Protein AF-A0A5U3B6Z6-F1 (afdb_monomer)

Solvent-accessible surface area (backbone atoms only — not comparable to full-atom values): 9970 Å² total; per-residue (Å²): 109,70,66,56,34,70,76,49,48,65,79,74,66,39,74,23,57,41,50,33,55,56,47,50,62,58,54,46,68,79,41,71,89,59,76,80,90,64,66,46,75,47,78,43,50,34,45,78,54,44,46,68,29,44,52,46,37,30,77,70,34,88,70,37,56,80,40,58,68,58,56,61,69,37,77,54,44,61,59,56,99,49,38,33,41,34,55,37,70,56,37,88,92,75,36,67,25,44,74,71,73,44,47,50,67,74,65,58,63,45,70,56,98,85,14,39,61,37,92,57,94,77,64,58,74,87,52,28,40,42,63,69,51,44,50,62,63,50,45,62,70,38,57,90,75,57,72,57,70,62,47,46,65,57,54,55,41,51,52,50,49,50,54,52,46,53,58,59,68,74,104

Radius of gyration: 18.2 Å; Cα contacts (8 Å, |Δi|>4): 192; chains: 1; bounding box: 44×36×55 Å

Mean predicted aligned error: 6.05 Å

Sequence (171 aa):
TEKTSYFLDISGGATDFKRFILRYQEQKKRFEKFKPKHPVIMLLDNDSGPKDLLNHLKDKVKNCPNDVDTIRKARYTYIFDNLYLLLTPLLPGGKESCMEDLFDSTVLSTVLDGKTFNKSNDTDTKTEYGKHVFSTKVIKANCKTISFEKFKVIFDGIEEIIADYSKRCKV

pLDDT: mean 88.51, std 12.71, range [46.12, 98.38]

Organism: Salmonella enterica (NCBI:txid28901)

Structure (mmCIF, N/CA/C/O backbone):
data_AF-A0A5U3B6Z6-F1
#
_entry.id   AF-A0A5U3B6Z6-F1
#
loop_
_atom_site.group_PDB
_atom_site.id
_atom_site.type_symbol
_atom_site.label_atom_id
_atom_site.label_alt_id
_atom_site.label_comp_id
_atom_site.label_asym_id
_atom_site.label_entity_id
_atom_site.label_seq_id
_atom_site.pdbx_PDB_ins_code
_atom_site.Cartn_x
_atom_site.Cartn_y
_atom_site.Cartn_z
_atom_site.occupancy
_atom_site.B_iso_or_equiv
_atom_site.auth_seq_id
_atom_site.auth_comp_id
_atom_site.auth_asym_id
_atom_site.auth_atom_id
_atom_site.pdbx_PDB_model_num
ATOM 1 N N . THR A 1 1 ? 7.190 -19.484 8.294 1.00 50.84 1 THR A N 1
ATOM 2 C CA . THR A 1 1 ? 7.636 -18.256 8.985 1.00 50.84 1 THR A CA 1
ATOM 3 C C . THR A 1 1 ? 9.145 -18.079 8.894 1.00 50.84 1 THR A C 1
ATOM 5 O O . THR A 1 1 ? 9.554 -17.070 8.342 1.00 50.84 1 THR A O 1
ATOM 8 N N . GLU A 1 2 ? 9.978 -19.067 9.258 1.00 46.12 2 GLU A N 1
ATOM 9 C CA . GLU A 1 2 ? 11.451 -18.974 9.097 1.00 46.12 2 GLU A CA 1
ATOM 10 C C . GLU A 1 2 ? 11.927 -18.799 7.646 1.00 46.12 2 GLU A C 1
ATOM 12 O O . GLU A 1 2 ? 12.706 -17.898 7.365 1.00 46.12 2 GLU A O 1
ATOM 17 N N . LYS A 1 3 ? 11.425 -19.597 6.691 1.00 50.22 3 LYS A N 1
ATOM 18 C CA . LYS A 1 3 ? 11.839 -19.472 5.277 1.00 50.22 3 LYS A CA 1
ATOM 19 C C . LYS A 1 3 ? 11.416 -18.139 4.649 1.00 50.22 3 LYS A C 1
ATOM 21 O O . LYS A 1 3 ? 12.170 -17.563 3.879 1.00 50.22 3 LYS A O 1
ATOM 26 N N . THR A 1 4 ? 10.235 -17.628 4.994 1.00 49.41 4 THR A N 1
ATOM 27 C CA . THR A 1 4 ? 9.728 -16.333 4.509 1.00 49.41 4 THR A CA 1
ATOM 28 C C . THR A 1 4 ? 10.566 -15.176 5.051 1.00 49.41 4 THR A C 1
ATOM 30 O O . THR A 1 4 ? 10.962 -14.311 4.280 1.00 49.41 4 THR A O 1
ATOM 33 N N . SER A 1 5 ? 10.913 -15.207 6.343 1.00 52.12 5 SER A N 1
ATOM 34 C CA . SER A 1 5 ? 11.827 -14.235 6.954 1.00 52.12 5 SER A CA 1
ATOM 35 C C . SER A 1 5 ? 13.241 -14.344 6.379 1.00 52.12 5 SER A C 1
ATOM 37 O O . SER A 1 5 ? 13.879 -13.332 6.145 1.00 52.12 5 SER A O 1
ATOM 39 N N . TYR A 1 6 ? 13.728 -15.551 6.091 1.00 51.06 6 TYR A N 1
ATOM 40 C CA . TYR A 1 6 ? 15.058 -15.760 5.516 1.00 51.06 6 TYR A CA 1
ATOM 41 C C . TYR A 1 6 ? 15.169 -15.259 4.067 1.00 51.06 6 TYR A C 1
ATOM 43 O O . TYR A 1 6 ? 16.152 -14.619 3.701 1.00 51.06 6 TYR A O 1
ATOM 51 N N . PHE A 1 7 ? 14.156 -15.529 3.235 1.00 49.31 7 PHE A N 1
ATOM 52 C CA . PHE A 1 7 ? 14.175 -15.155 1.818 1.00 49.31 7 PHE A CA 1
ATOM 53 C C . PHE A 1 7 ? 13.743 -13.711 1.558 1.00 49.31 7 PHE A C 1
ATOM 55 O O . PHE A 1 7 ? 14.296 -13.076 0.662 1.00 49.31 7 PHE A O 1
ATOM 62 N N . LEU A 1 8 ? 12.765 -13.195 2.306 1.00 55.19 8 LEU A N 1
ATOM 63 C CA . LEU A 1 8 ? 12.247 -11.841 2.097 1.00 55.19 8 LEU A CA 1
ATOM 64 C C . LEU A 1 8 ? 12.894 -10.814 3.037 1.00 55.19 8 LEU A C 1
ATOM 66 O O . LEU A 1 8 ? 12.922 -9.640 2.688 1.00 55.19 8 LEU A O 1
ATOM 70 N N . ASP A 1 9 ? 13.439 -11.242 4.184 1.00 54.78 9 ASP A N 1
ATOM 71 C CA . ASP A 1 9 ? 13.981 -10.371 5.248 1.00 54.78 9 ASP A CA 1
ATOM 72 C C . ASP A 1 9 ? 13.010 -9.263 5.672 1.00 54.78 9 ASP A C 1
ATOM 74 O O . ASP A 1 9 ? 13.416 -8.165 6.029 1.00 54.78 9 ASP A O 1
ATOM 78 N N . ILE A 1 10 ? 11.712 -9.570 5.597 1.00 58.84 10 ILE A N 1
ATOM 79 C CA . ILE A 1 10 ? 10.612 -8.741 6.086 1.00 58.84 10 ILE A CA 1
ATOM 80 C C . ILE A 1 10 ? 10.296 -9.274 7.483 1.00 58.84 10 ILE A C 1
ATOM 82 O O . ILE A 1 10 ? 9.493 -10.197 7.630 1.00 58.84 10 ILE A O 1
ATOM 86 N N . SER A 1 11 ? 11.009 -8.782 8.494 1.00 51.91 11 SER A N 1
ATOM 87 C CA . SER A 1 11 ? 10.875 -9.242 9.885 1.00 51.91 11 SER A CA 1
ATOM 88 C C . SER A 1 11 ? 10.528 -8.119 10.871 1.00 51.91 11 SER A C 1
ATOM 90 O O . SER A 1 11 ? 10.071 -8.408 11.974 1.00 51.91 11 SER A O 1
ATOM 92 N N . GLY A 1 12 ? 10.638 -6.852 10.460 1.00 52.12 12 GLY A N 1
ATOM 93 C CA . GLY A 1 12 ? 10.360 -5.672 11.272 1.00 52.12 12 GLY A CA 1
ATOM 94 C C . GLY A 1 12 ? 10.392 -4.342 10.497 1.00 52.12 12 GLY A C 1
ATOM 95 O O . GLY A 1 12 ? 11.327 -3.558 10.631 1.00 52.12 12 GLY A O 1
ATOM 96 N N . GLY A 1 13 ? 9.304 -4.019 9.789 1.00 55.88 13 GLY A N 1
ATOM 97 C CA . GLY A 1 13 ? 8.936 -2.639 9.425 1.00 55.88 13 GLY A CA 1
ATOM 98 C C . GLY A 1 13 ? 9.574 -2.020 8.166 1.00 55.88 13 GLY A C 1
ATOM 99 O O . GLY A 1 13 ? 10.061 -2.697 7.267 1.00 55.88 13 GLY A O 1
ATOM 100 N N . ALA A 1 14 ? 9.514 -0.685 8.104 1.00 53.94 14 ALA A N 1
ATOM 101 C CA . ALA A 1 14 ? 9.907 0.210 7.004 1.00 53.94 14 ALA A CA 1
ATOM 102 C C . ALA A 1 14 ? 11.262 -0.088 6.332 1.00 53.94 14 ALA A C 1
ATOM 104 O O . ALA A 1 14 ? 11.388 -0.098 5.102 1.00 53.94 14 ALA A O 1
ATOM 105 N N . THR A 1 15 ? 12.283 -0.322 7.158 1.00 60.69 15 THR A N 1
ATOM 106 C CA . THR A 1 15 ? 13.684 -0.509 6.755 1.00 60.69 15 THR A CA 1
ATOM 107 C C . THR A 1 15 ? 13.881 -1.776 5.918 1.00 60.69 15 THR A C 1
ATOM 109 O O . THR A 1 15 ? 14.812 -1.865 5.108 1.00 60.69 15 THR A O 1
ATOM 112 N N . ASP A 1 16 ? 12.971 -2.739 6.051 1.00 75.50 16 ASP A N 1
ATOM 113 C CA . ASP A 1 16 ? 13.053 -4.027 5.374 1.00 75.50 16 ASP A CA 1
ATOM 114 C C . ASP A 1 16 ? 12.660 -3.932 3.901 1.00 75.50 16 ASP A C 1
ATOM 116 O O . ASP A 1 16 ? 13.214 -4.647 3.068 1.00 75.50 16 ASP A O 1
ATOM 120 N N . PHE A 1 17 ? 11.787 -2.994 3.524 1.00 85.69 17 PHE A N 1
ATOM 121 C CA . PHE A 1 17 ? 11.324 -2.888 2.138 1.00 85.69 17 PHE A CA 1
ATOM 122 C C . PHE A 1 17 ? 12.427 -2.433 1.183 1.00 85.69 17 PHE A C 1
ATOM 124 O O . PHE A 1 17 ? 12.594 -2.995 0.100 1.00 85.69 17 PHE A O 1
ATOM 131 N N . LYS A 1 18 ? 13.239 -1.453 1.596 1.00 88.31 18 LYS A N 1
ATOM 132 C CA . LYS A 1 18 ? 14.416 -1.030 0.824 1.00 88.31 18 LYS A CA 1
ATOM 133 C C . LYS A 1 18 ? 15.396 -2.192 0.649 1.00 88.31 18 LYS A C 1
ATOM 135 O O . LYS A 1 18 ? 15.914 -2.410 -0.445 1.00 88.31 18 LYS A O 1
ATOM 140 N N . ARG A 1 19 ? 15.645 -2.947 1.722 1.00 87.69 19 ARG A N 1
ATOM 141 C CA . ARG A 1 19 ? 16.534 -4.113 1.694 1.00 87.69 19 ARG A CA 1
ATOM 142 C C . ARG A 1 19 ? 16.000 -5.201 0.769 1.00 87.69 19 ARG A C 1
ATOM 144 O O . ARG A 1 19 ? 16.780 -5.761 0.000 1.00 87.69 19 ARG A O 1
ATOM 151 N N . PHE A 1 20 ? 14.696 -5.458 0.811 1.00 88.69 20 PHE A N 1
ATOM 152 C CA . PHE A 1 20 ? 14.027 -6.398 -0.076 1.00 88.69 20 PHE A CA 1
ATOM 153 C C . PHE A 1 20 ? 14.280 -6.045 -1.543 1.00 88.69 20 PHE A C 1
ATOM 155 O O . PHE A 1 20 ? 14.740 -6.907 -2.283 1.00 88.69 20 PHE A O 1
ATOM 162 N N . ILE A 1 21 ? 14.092 -4.786 -1.956 1.00 89.88 21 ILE A N 1
ATOM 163 C CA . ILE A 1 21 ? 14.346 -4.359 -3.344 1.00 89.88 21 ILE A CA 1
ATOM 164 C C . ILE A 1 21 ? 15.802 -4.593 -3.756 1.00 89.88 21 ILE A C 1
ATOM 166 O O . ILE A 1 21 ? 16.061 -5.168 -4.815 1.00 89.88 21 ILE A O 1
ATOM 170 N N . LEU A 1 22 ? 16.756 -4.186 -2.914 1.00 88.88 22 LEU A N 1
ATOM 171 C CA . LEU A 1 22 ? 18.182 -4.358 -3.198 1.00 88.88 22 LEU A CA 1
ATOM 172 C C . LEU A 1 22 ? 18.548 -5.840 -3.356 1.00 88.88 22 LEU A C 1
ATOM 174 O O . LEU A 1 22 ? 19.221 -6.220 -4.316 1.00 88.88 22 LEU A O 1
ATOM 178 N N . ARG A 1 23 ? 18.055 -6.692 -2.450 1.00 88.31 23 ARG A N 1
ATOM 179 C CA . ARG A 1 23 ? 18.268 -8.141 -2.529 1.00 88.31 23 ARG A CA 1
ATOM 180 C C . ARG A 1 23 ? 17.551 -8.757 -3.716 1.00 88.31 23 ARG A C 1
ATOM 182 O O . ARG A 1 23 ? 18.123 -9.630 -4.352 1.00 88.31 23 ARG A O 1
ATOM 189 N N . TYR A 1 24 ? 16.343 -8.312 -4.046 1.00 89.56 24 TYR A N 1
ATOM 190 C CA . TYR A 1 24 ? 15.600 -8.814 -5.198 1.00 89.56 24 TYR A CA 1
ATOM 191 C C . TYR A 1 24 ? 16.411 -8.621 -6.480 1.00 89.56 24 TYR A C 1
ATOM 193 O O . TYR A 1 24 ? 16.615 -9.566 -7.244 1.00 89.56 24 TYR A O 1
ATOM 201 N N . GLN A 1 25 ? 16.954 -7.417 -6.666 1.00 86.31 25 GLN A N 1
ATOM 202 C CA . GLN A 1 25 ? 17.798 -7.091 -7.809 1.00 86.31 25 GLN A CA 1
ATOM 203 C C . GLN A 1 25 ? 19.085 -7.932 -7.841 1.00 86.31 25 GLN A C 1
ATOM 205 O O . GLN A 1 25 ? 19.509 -8.372 -8.909 1.00 86.31 25 GLN A O 1
ATOM 210 N N . GLU A 1 26 ? 19.712 -8.175 -6.687 1.00 88.06 26 GLU A N 1
ATOM 211 C CA . GLU A 1 26 ? 20.917 -9.006 -6.586 1.00 88.06 26 GLU A CA 1
ATOM 212 C C . GLU A 1 26 ? 20.627 -10.486 -6.875 1.00 88.06 26 GLU A C 1
ATOM 214 O O . GLU A 1 26 ? 21.311 -11.107 -7.689 1.00 88.06 26 GLU A O 1
ATOM 219 N N . GLN A 1 27 ? 19.600 -11.054 -6.241 1.00 85.88 27 GLN A N 1
ATOM 220 C CA . GLN A 1 27 ? 19.253 -12.465 -6.385 1.00 85.88 27 GLN A CA 1
ATOM 221 C C . GLN A 1 27 ? 18.784 -12.775 -7.803 1.00 85.88 27 GLN A C 1
ATOM 223 O O . GLN A 1 27 ? 19.156 -13.813 -8.344 1.00 85.88 27 GLN A O 1
ATOM 228 N N . LYS A 1 28 ? 18.054 -11.866 -8.460 1.00 83.00 28 LYS A N 1
ATOM 229 C CA . LYS A 1 28 ? 17.615 -12.054 -9.848 1.00 83.00 28 LYS A CA 1
ATOM 230 C C . LYS A 1 28 ? 18.780 -12.257 -10.823 1.00 83.00 28 LYS A C 1
ATOM 232 O O . LYS A 1 28 ? 18.629 -13.031 -11.764 1.00 83.00 28 LYS A O 1
ATOM 237 N N . LYS A 1 29 ? 19.962 -11.672 -10.575 1.00 85.31 29 LYS A N 1
ATOM 238 C CA . LYS A 1 29 ? 21.179 -11.937 -11.379 1.00 85.31 29 LYS A CA 1
ATOM 239 C C . LYS A 1 29 ? 21.603 -13.411 -11.344 1.00 85.31 29 LYS A C 1
ATOM 241 O O . LYS A 1 29 ? 22.198 -13.918 -12.283 1.00 85.31 29 LYS A O 1
ATOM 246 N N . ARG A 1 30 ? 21.260 -14.140 -10.279 1.00 86.56 30 ARG A N 1
ATOM 247 C CA . ARG A 1 30 ? 21.521 -15.587 -10.166 1.00 86.56 30 ARG A CA 1
ATOM 248 C C . ARG A 1 30 ? 20.509 -16.431 -10.944 1.00 86.56 30 ARG A C 1
ATOM 250 O O . ARG A 1 30 ? 20.767 -17.599 -11.216 1.00 86.56 30 ARG A O 1
ATOM 257 N N . PHE A 1 31 ? 19.377 -15.839 -11.323 1.00 82.56 31 PHE A N 1
ATOM 258 C CA . PHE A 1 31 ? 18.272 -16.488 -12.024 1.00 82.56 31 PHE A CA 1
ATOM 259 C C . PHE A 1 31 ? 18.023 -15.879 -13.413 1.00 82.56 31 PHE A C 1
ATOM 261 O O . PHE A 1 31 ? 16.902 -15.923 -13.902 1.00 82.56 31 PHE A O 1
ATOM 268 N N . GLU A 1 32 ? 19.047 -15.345 -14.088 1.00 75.44 32 GLU A N 1
ATOM 269 C CA . GLU A 1 32 ? 18.913 -14.663 -15.394 1.00 75.44 32 GLU A CA 1
ATOM 270 C C . GLU A 1 32 ? 18.225 -15.500 -16.483 1.00 75.44 32 GLU A C 1
ATOM 272 O O . GLU A 1 32 ? 17.545 -14.960 -17.355 1.00 75.44 32 GLU A O 1
ATOM 277 N N . LYS A 1 33 ? 18.355 -16.830 -16.417 1.00 79.06 33 LYS A N 1
ATOM 278 C CA . LYS A 1 33 ? 17.696 -17.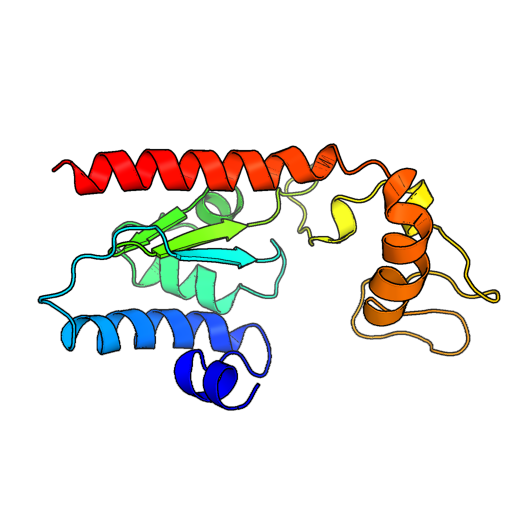761 -17.347 1.00 79.06 33 LYS A CA 1
ATOM 279 C C . LYS A 1 33 ? 16.191 -17.903 -17.093 1.00 79.06 33 LYS A C 1
ATOM 281 O O . LYS A 1 33 ? 15.477 -18.426 -17.946 1.00 79.06 33 LYS A O 1
ATOM 286 N N . PHE A 1 34 ? 15.707 -17.473 -15.931 1.00 80.31 34 PHE A N 1
ATOM 287 C CA . PHE A 1 34 ? 14.304 -17.538 -15.558 1.00 80.31 34 PHE A CA 1
ATOM 288 C C . PHE A 1 34 ? 13.625 -16.202 -15.849 1.00 80.31 34 PHE A C 1
ATOM 290 O O . PHE A 1 34 ? 13.886 -15.192 -15.199 1.00 80.31 34 PHE A O 1
ATOM 297 N N . LYS A 1 35 ? 12.709 -16.209 -16.819 1.00 83.38 35 LYS A N 1
ATOM 298 C CA . LYS A 1 35 ? 11.810 -1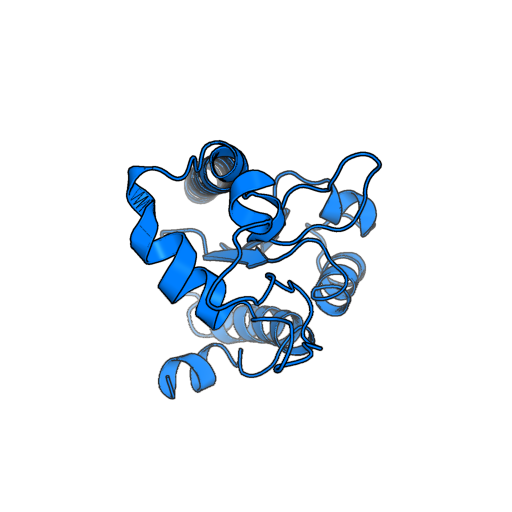5.080 -17.058 1.00 83.38 35 LYS A CA 1
ATOM 299 C C . LYS A 1 35 ? 10.594 -15.219 -16.138 1.00 83.38 35 LYS A C 1
ATOM 301 O O . LYS A 1 35 ? 9.869 -16.211 -16.273 1.00 83.38 35 LYS A O 1
ATOM 306 N N . PRO A 1 36 ? 10.353 -14.274 -15.212 1.00 87.62 36 PRO A N 1
ATOM 307 C CA . PRO A 1 36 ? 9.154 -14.311 -14.389 1.00 87.62 36 PRO A CA 1
ATOM 308 C C . PRO A 1 36 ? 7.905 -14.272 -15.278 1.00 87.62 36 PRO A C 1
ATOM 310 O O . PRO A 1 36 ? 7.881 -13.594 -16.300 1.00 87.62 36 PRO A O 1
ATOM 313 N N . LYS A 1 37 ? 6.875 -15.040 -14.912 1.00 89.94 37 LYS A N 1
ATOM 314 C CA . LYS A 1 37 ? 5.604 -15.096 -15.661 1.00 89.94 37 LYS A CA 1
ATOM 315 C C . LYS A 1 37 ? 4.544 -14.142 -15.113 1.00 89.9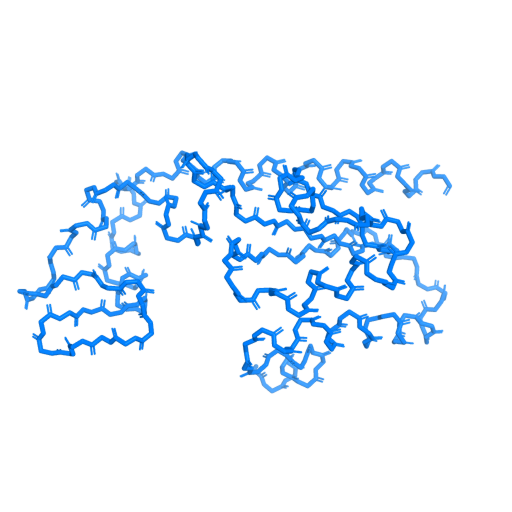4 37 LYS A C 1
ATOM 317 O O . LYS A 1 37 ? 3.536 -13.904 -15.769 1.00 89.94 37 LYS A O 1
ATOM 322 N N . HIS A 1 38 ? 4.769 -13.615 -13.912 1.00 94.06 38 HIS A N 1
ATOM 323 C CA . HIS A 1 38 ? 3.814 -12.803 -13.169 1.00 94.06 38 HIS A CA 1
ATOM 324 C C . HIS A 1 38 ? 4.527 -11.637 -12.474 1.00 94.06 38 HIS A C 1
ATOM 326 O O . HIS A 1 38 ? 5.711 -11.769 -12.124 1.00 94.06 38 HIS A O 1
ATOM 332 N N . PRO A 1 39 ? 3.820 -10.516 -12.246 1.00 96.31 39 PRO A N 1
ATOM 333 C CA . PRO A 1 39 ? 4.362 -9.422 -11.463 1.00 96.31 39 PRO A CA 1
ATOM 334 C C . PRO A 1 39 ? 4.484 -9.821 -9.987 1.00 96.31 39 PRO A C 1
ATOM 336 O O . PRO A 1 39 ? 3.694 -10.605 -9.462 1.00 96.31 39 PRO A O 1
ATOM 339 N N . VAL A 1 40 ? 5.467 -9.241 -9.311 1.00 95.69 40 VAL A N 1
ATOM 340 C CA . VAL A 1 40 ? 5.553 -9.166 -7.855 1.00 95.69 40 VAL A CA 1
ATOM 341 C C . VAL A 1 40 ? 5.057 -7.785 -7.452 1.00 95.69 40 VAL A C 1
ATOM 343 O O . VAL A 1 40 ? 5.584 -6.777 -7.919 1.00 95.69 40 VAL A O 1
ATOM 346 N N . ILE A 1 41 ? 4.040 -7.740 -6.596 1.00 96.94 41 ILE A N 1
ATOM 347 C CA . ILE A 1 41 ? 3.388 -6.499 -6.175 1.00 96.94 41 ILE A CA 1
ATOM 348 C C . ILE A 1 41 ? 3.670 -6.282 -4.693 1.00 96.94 41 ILE A C 1
ATOM 350 O O . ILE A 1 41 ? 3.252 -7.075 -3.851 1.00 96.94 41 ILE A O 1
ATOM 354 N N . MET A 1 42 ? 4.375 -5.202 -4.375 1.00 95.56 42 MET A N 1
ATOM 355 C CA . MET A 1 42 ? 4.497 -4.694 -3.014 1.00 95.56 42 MET A CA 1
ATOM 356 C C . MET A 1 42 ? 3.296 -3.793 -2.740 1.00 95.56 42 MET A C 1
ATOM 358 O O . MET A 1 42 ? 3.241 -2.683 -3.259 1.00 95.56 42 MET A O 1
ATOM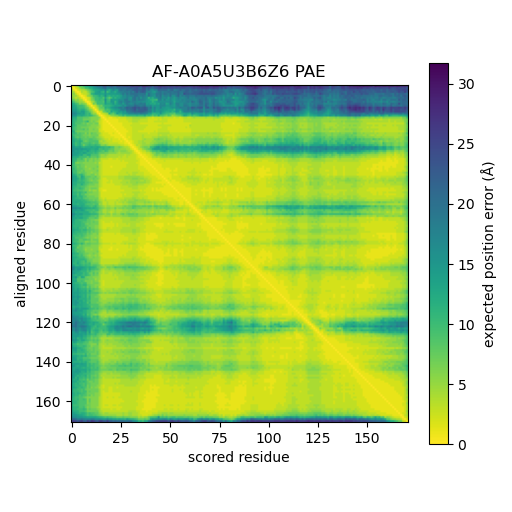 362 N N . LEU A 1 43 ? 2.334 -4.277 -1.957 1.00 96.19 43 LEU A N 1
ATOM 363 C CA . LEU A 1 43 ? 1.196 -3.487 -1.488 1.00 96.19 43 LEU A CA 1
ATOM 364 C C . LEU A 1 43 ? 1.506 -2.933 -0.094 1.00 96.19 43 LEU A C 1
ATOM 366 O O . LEU A 1 43 ? 1.612 -3.721 0.844 1.00 96.19 43 LEU A O 1
ATOM 370 N N . LEU A 1 44 ? 1.665 -1.614 0.031 1.00 95.25 44 LEU A N 1
ATOM 371 C CA . LEU A 1 44 ? 2.061 -0.948 1.279 1.00 95.25 44 LEU A CA 1
ATOM 372 C C . LEU A 1 44 ? 1.105 0.195 1.649 1.00 95.25 44 LEU A C 1
ATOM 374 O O . LEU A 1 44 ? 0.448 0.776 0.783 1.00 95.25 44 LEU A O 1
ATOM 378 N N . ASP A 1 45 ? 1.075 0.542 2.934 1.00 94.81 45 ASP A N 1
ATOM 379 C CA . ASP A 1 45 ? 0.388 1.737 3.425 1.00 94.81 45 ASP A CA 1
ATOM 380 C C . ASP A 1 45 ? 1.048 3.006 2.860 1.00 94.81 45 ASP A C 1
ATOM 382 O O . ASP A 1 45 ? 2.264 3.074 2.664 1.00 94.81 45 ASP A O 1
ATOM 386 N N . ASN A 1 46 ? 0.244 4.025 2.577 1.00 96.19 46 ASN A N 1
ATOM 387 C CA . ASN A 1 46 ? 0.692 5.320 2.078 1.00 96.19 46 ASN A CA 1
ATOM 388 C C . ASN A 1 46 ? 0.899 6.298 3.234 1.00 96.19 46 ASN A C 1
ATOM 390 O O . ASN A 1 46 ? 0.338 7.392 3.262 1.00 96.19 46 ASN A O 1
ATOM 394 N N . ASP A 1 47 ? 1.723 5.891 4.190 1.00 93.31 47 ASP A N 1
ATOM 395 C CA . ASP A 1 47 ? 2.053 6.646 5.391 1.00 93.31 47 ASP A CA 1
ATOM 396 C C . ASP A 1 47 ? 3.569 6.870 5.498 1.00 93.31 47 ASP A C 1
ATOM 398 O O . ASP A 1 47 ? 4.309 6.805 4.503 1.00 93.31 47 ASP A O 1
ATOM 402 N N . SER A 1 48 ? 4.049 7.187 6.697 1.00 90.94 48 SER A N 1
ATOM 403 C CA . SER A 1 48 ? 5.478 7.335 6.979 1.00 90.94 48 SER A CA 1
ATOM 404 C C . SER A 1 48 ? 6.275 6.018 6.919 1.00 90.94 48 SER A C 1
ATOM 406 O O . SER A 1 48 ? 7.499 6.066 6.776 1.00 90.94 48 SER A O 1
ATOM 408 N N . GLY A 1 49 ? 5.613 4.856 6.949 1.00 88.31 49 GLY A N 1
ATOM 409 C CA . GLY A 1 49 ? 6.219 3.527 6.920 1.00 88.31 49 GLY A CA 1
ATOM 410 C C . GLY A 1 49 ? 7.159 3.308 5.731 1.00 88.31 49 GLY A C 1
ATOM 411 O O . GLY A 1 49 ? 8.341 3.061 5.934 1.00 88.31 49 GLY A O 1
ATOM 412 N N . PRO A 1 50 ? 6.742 3.440 4.464 1.00 91.88 50 PRO A N 1
ATOM 413 C CA . PRO A 1 50 ? 7.637 3.211 3.329 1.00 91.88 50 PRO A CA 1
ATOM 414 C C . PRO A 1 50 ? 8.614 4.365 3.037 1.00 91.88 50 PRO A C 1
ATOM 416 O O . PRO A 1 50 ? 9.251 4.347 1.986 1.00 91.88 50 PRO A O 1
ATOM 419 N N . LYS A 1 51 ? 8.774 5.376 3.904 1.00 92.31 51 LYS A N 1
ATOM 420 C CA . LYS A 1 51 ? 9.554 6.598 3.602 1.00 92.31 51 LYS A CA 1
ATOM 421 C C . LYS A 1 51 ? 10.962 6.321 3.056 1.00 92.31 51 LYS A C 1
ATOM 423 O O . LYS A 1 51 ? 11.349 6.902 2.042 1.00 92.31 51 LYS A O 1
ATOM 428 N N . ASP A 1 52 ? 11.713 5.418 3.682 1.00 91.88 52 ASP A N 1
ATOM 429 C CA . ASP A 1 52 ? 13.078 5.080 3.249 1.00 91.88 52 ASP A CA 1
ATOM 430 C C . ASP A 1 52 ? 13.112 4.366 1.896 1.00 91.88 52 ASP A C 1
ATOM 432 O O . ASP A 1 52 ? 14.028 4.578 1.095 1.00 91.88 52 ASP A O 1
ATOM 436 N N . LEU A 1 53 ? 12.099 3.539 1.627 1.00 93.25 53 LEU A N 1
ATOM 437 C CA . LEU A 1 53 ? 11.893 2.927 0.324 1.00 93.25 53 LEU A CA 1
ATOM 438 C C . LEU A 1 53 ? 11.599 4.006 -0.725 1.00 93.25 53 LEU A C 1
ATOM 440 O O . LEU A 1 53 ? 12.271 4.035 -1.752 1.00 93.25 53 LEU A O 1
ATOM 444 N N . LEU A 1 54 ? 10.639 4.901 -0.476 1.00 95.00 54 LEU A N 1
ATOM 445 C CA . LEU A 1 54 ? 10.240 5.925 -1.447 1.00 95.00 54 LEU A CA 1
ATOM 446 C C . LEU A 1 54 ? 11.406 6.858 -1.797 1.00 95.00 54 LEU A C 1
ATOM 448 O O . LEU A 1 54 ? 11.632 7.137 -2.973 1.00 95.00 54 LEU A O 1
ATOM 452 N N . ASN A 1 55 ? 12.201 7.261 -0.801 1.00 94.25 55 ASN A N 1
ATOM 453 C CA . ASN A 1 55 ? 13.430 8.024 -1.027 1.00 94.25 55 ASN A CA 1
ATOM 454 C C . ASN A 1 55 ? 14.439 7.239 -1.878 1.00 94.25 55 ASN A C 1
ATOM 456 O O . ASN A 1 55 ? 15.021 7.778 -2.815 1.00 94.25 55 ASN A O 1
ATOM 460 N N . HIS A 1 56 ? 14.618 5.943 -1.605 1.00 93.38 56 HIS A N 1
ATOM 461 C CA . HIS A 1 56 ? 15.501 5.105 -2.412 1.00 93.38 56 HIS A CA 1
ATOM 462 C C . HIS A 1 56 ? 15.032 4.983 -3.869 1.00 93.38 56 HIS A C 1
ATOM 464 O O . HIS A 1 56 ? 15.858 5.079 -4.777 1.00 93.38 56 HIS A O 1
ATOM 470 N N . LEU A 1 57 ? 13.728 4.794 -4.096 1.00 94.06 57 LEU A N 1
ATOM 471 C CA . LEU A 1 57 ? 13.146 4.726 -5.437 1.00 94.06 57 LEU A CA 1
ATOM 472 C C . LEU A 1 57 ? 13.400 6.021 -6.207 1.00 94.06 57 LEU A C 1
ATOM 474 O O . LEU A 1 57 ? 13.956 5.968 -7.301 1.00 94.06 57 LEU A O 1
ATOM 478 N N . LYS A 1 58 ? 13.075 7.159 -5.588 1.00 94.31 58 LYS A N 1
ATOM 479 C CA . LYS A 1 58 ? 13.328 8.496 -6.126 1.00 94.31 58 LYS A CA 1
ATOM 480 C C . LYS A 1 58 ? 14.796 8.698 -6.522 1.00 94.31 58 LYS A C 1
ATOM 482 O O . LYS A 1 58 ? 15.081 9.208 -7.601 1.00 94.31 58 LYS A O 1
ATOM 487 N N . ASP A 1 59 ? 15.726 8.337 -5.638 1.00 92.06 59 ASP A N 1
ATOM 488 C CA . ASP A 1 59 ? 17.134 8.719 -5.790 1.00 92.06 59 ASP A CA 1
ATOM 489 C C . ASP A 1 59 ? 17.945 7.741 -6.653 1.00 92.06 59 ASP A C 1
ATOM 491 O O . ASP A 1 59 ? 18.998 8.110 -7.182 1.00 92.06 59 ASP A O 1
ATOM 495 N N . LYS A 1 60 ? 17.533 6.467 -6.730 1.00 90.12 60 LYS A N 1
ATOM 496 C CA . LYS A 1 60 ? 18.369 5.379 -7.275 1.00 90.12 60 LYS A CA 1
ATOM 497 C C . LYS A 1 60 ? 17.717 4.564 -8.388 1.00 90.12 60 LYS A C 1
ATOM 499 O O . LYS A 1 60 ? 18.448 3.892 -9.117 1.00 90.12 60 LYS A O 1
ATOM 504 N N . VAL A 1 61 ? 16.395 4.610 -8.559 1.00 89.06 61 VAL A N 1
ATOM 505 C CA . VAL A 1 61 ? 15.694 3.793 -9.561 1.00 89.06 61 VAL A CA 1
ATOM 506 C C . VAL A 1 61 ? 15.251 4.667 -10.730 1.00 89.06 61 VAL A C 1
ATOM 508 O O . VAL A 1 61 ? 14.287 5.412 -10.636 1.00 89.06 61 VAL A O 1
ATOM 511 N N . LYS A 1 62 ? 15.943 4.544 -11.870 1.00 84.69 62 LYS A N 1
ATOM 512 C CA . LYS A 1 62 ? 15.746 5.412 -13.051 1.00 84.69 62 LYS A CA 1
ATOM 513 C C . LYS A 1 62 ? 14.327 5.410 -13.633 1.00 84.69 62 LYS A C 1
ATOM 515 O O . LYS A 1 62 ? 13.946 6.384 -14.266 1.00 84.69 62 LYS A O 1
ATOM 520 N N . ASN A 1 63 ? 13.582 4.316 -13.468 1.00 84.00 63 ASN A N 1
ATOM 521 C CA . ASN A 1 63 ? 12.217 4.192 -13.992 1.00 84.00 63 ASN A CA 1
ATOM 522 C C . ASN A 1 63 ? 11.164 4.820 -13.066 1.00 84.00 63 ASN A C 1
ATOM 524 O O . ASN A 1 63 ? 10.008 4.944 -13.464 1.00 84.00 63 ASN A O 1
ATOM 528 N N . CYS A 1 64 ? 11.546 5.180 -11.839 1.00 89.81 64 CYS A N 1
ATOM 529 C CA . CYS A 1 64 ? 10.653 5.802 -10.877 1.00 89.81 64 CYS A CA 1
ATOM 530 C C . CYS A 1 64 ? 10.672 7.330 -11.036 1.00 89.81 64 CYS A C 1
ATOM 532 O O . CYS A 1 64 ? 11.699 7.898 -11.419 1.00 89.81 64 CYS A O 1
ATOM 534 N N . PRO A 1 65 ? 9.567 8.018 -10.699 1.00 90.75 65 PRO A N 1
ATOM 535 C CA . PRO A 1 65 ? 9.570 9.467 -10.559 1.00 90.75 65 PRO A CA 1
ATOM 536 C C . PRO A 1 65 ? 10.671 9.942 -9.602 1.00 90.75 65 PRO A C 1
ATOM 538 O O . PRO A 1 65 ? 10.917 9.328 -8.566 1.00 90.75 65 PRO A O 1
ATOM 541 N N . ASN A 1 66 ? 11.289 11.080 -9.916 1.00 90.69 66 ASN A N 1
ATOM 542 C CA . ASN A 1 66 ? 12.304 11.730 -9.078 1.00 90.69 66 ASN A CA 1
ATOM 543 C C . ASN A 1 66 ? 11.697 12.578 -7.938 1.00 90.69 66 ASN A C 1
ATOM 545 O O . ASN A 1 66 ? 12.381 13.409 -7.336 1.00 90.69 66 ASN A O 1
ATOM 549 N N . ASP A 1 67 ? 10.426 12.343 -7.624 1.00 93.75 67 ASP A N 1
ATOM 550 C CA . ASP A 1 67 ? 9.652 13.051 -6.618 1.00 93.75 67 ASP A CA 1
ATOM 551 C C . ASP A 1 67 ? 8.771 12.066 -5.832 1.00 93.75 67 ASP A C 1
ATOM 553 O O . ASP A 1 67 ? 8.065 11.238 -6.413 1.00 93.75 67 ASP A O 1
ATOM 557 N N . VAL A 1 68 ? 8.817 12.153 -4.499 1.00 94.44 68 VAL A N 1
ATOM 558 C CA . VAL A 1 68 ? 8.091 11.232 -3.607 1.00 94.44 68 VAL A CA 1
ATOM 559 C C . VAL A 1 68 ? 6.589 11.474 -3.681 1.00 94.44 68 VAL A C 1
ATOM 561 O O . VAL A 1 68 ? 5.828 10.508 -3.666 1.00 94.44 68 VAL A O 1
ATOM 564 N N . ASP A 1 69 ? 6.147 12.724 -3.812 1.00 94.75 69 ASP A N 1
ATOM 565 C CA . ASP A 1 69 ? 4.719 13.038 -3.887 1.00 94.75 69 ASP A CA 1
ATOM 566 C C . ASP A 1 69 ? 4.094 12.467 -5.159 1.00 94.75 69 ASP A C 1
ATOM 568 O O . ASP A 1 69 ? 2.973 11.958 -5.135 1.00 94.75 69 ASP A O 1
ATOM 572 N N . THR A 1 70 ? 4.837 12.485 -6.262 1.00 95.44 70 THR A N 1
ATOM 573 C CA . THR A 1 70 ? 4.449 11.842 -7.516 1.00 95.44 70 THR A CA 1
ATOM 574 C C . THR A 1 70 ? 4.331 10.330 -7.342 1.00 95.44 70 THR A C 1
ATOM 576 O O . THR A 1 70 ? 3.343 9.757 -7.793 1.00 95.44 70 THR A O 1
ATOM 579 N N . ILE A 1 71 ? 5.264 9.681 -6.630 1.00 96.06 71 ILE A N 1
ATOM 580 C CA . ILE A 1 71 ? 5.158 8.246 -6.308 1.00 96.06 71 ILE A CA 1
ATOM 581 C C . ILE A 1 71 ? 3.920 7.971 -5.437 1.00 96.06 71 ILE A C 1
ATOM 583 O O . ILE A 1 71 ? 3.181 7.030 -5.711 1.00 96.06 71 ILE A O 1
ATOM 587 N N . ARG A 1 72 ? 3.650 8.803 -4.421 1.00 96.31 72 ARG A N 1
ATOM 588 C CA . ARG A 1 72 ? 2.494 8.645 -3.517 1.00 96.31 72 ARG A CA 1
ATOM 589 C C . ARG A 1 72 ? 1.144 8.860 -4.196 1.00 96.31 72 ARG A C 1
ATOM 591 O O . ARG A 1 72 ? 0.154 8.282 -3.755 1.00 96.31 72 ARG A O 1
ATOM 598 N N . LYS A 1 73 ? 1.096 9.705 -5.228 1.00 96.06 73 LYS A N 1
ATOM 599 C CA . LYS A 1 73 ? -0.103 9.985 -6.036 1.00 96.06 73 LYS A CA 1
ATOM 600 C C . LYS A 1 73 ? -0.258 9.024 -7.215 1.00 96.06 73 LYS A C 1
ATOM 602 O O . LYS A 1 73 ? -1.329 8.983 -7.819 1.00 96.06 73 LYS A O 1
ATOM 607 N N . ALA A 1 74 ? 0.794 8.287 -7.572 1.00 95.12 74 ALA A N 1
ATOM 608 C CA . ALA A 1 74 ? 0.759 7.353 -8.684 1.00 95.12 74 ALA A CA 1
ATOM 609 C C . ALA A 1 74 ? -0.213 6.205 -8.402 1.00 95.12 74 ALA A C 1
ATOM 611 O O . ALA A 1 74 ? -0.322 5.706 -7.283 1.00 95.12 74 ALA A O 1
ATOM 612 N N . ARG A 1 75 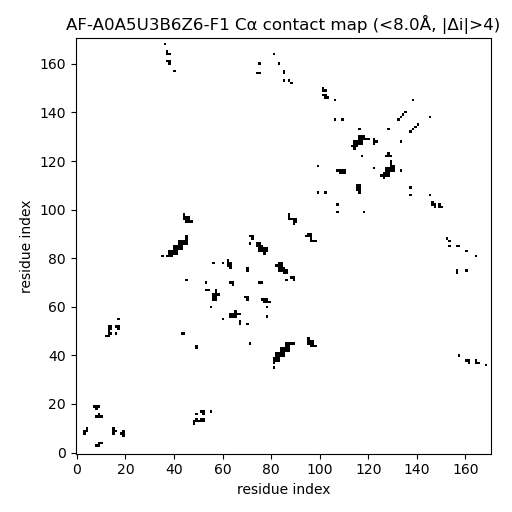? -0.881 5.747 -9.462 1.00 95.38 75 ARG A N 1
ATOM 613 C CA . ARG A 1 75 ? -1.788 4.600 -9.405 1.00 95.38 75 ARG A CA 1
ATOM 614 C C . ARG A 1 75 ? -1.066 3.318 -8.978 1.00 95.38 75 ARG A C 1
ATOM 616 O O . ARG A 1 75 ? -1.564 2.572 -8.145 1.00 95.38 75 ARG A O 1
ATOM 623 N N . TYR A 1 76 ? 0.116 3.105 -9.541 1.00 97.06 76 TYR A N 1
ATOM 624 C CA . TYR A 1 76 ? 1.138 2.149 -9.126 1.00 97.06 76 TYR A CA 1
ATOM 625 C C . TYR A 1 76 ? 2.482 2.633 -9.682 1.00 97.06 76 TYR A C 1
ATOM 627 O O . TYR A 1 76 ? 2.528 3.469 -10.585 1.00 97.06 76 TYR A O 1
ATOM 635 N N . THR A 1 77 ? 3.585 2.098 -9.167 1.00 96.50 77 THR A N 1
ATOM 636 C CA . THR A 1 77 ? 4.935 2.394 -9.659 1.00 96.50 77 THR A CA 1
ATOM 637 C C . THR A 1 77 ? 5.603 1.112 -10.132 1.00 96.50 77 THR A C 1
ATOM 639 O O . THR A 1 77 ? 5.797 0.181 -9.353 1.00 96.50 77 THR A O 1
ATOM 642 N N . TYR A 1 78 ? 5.976 1.062 -11.409 1.00 95.81 78 TYR A N 1
ATOM 643 C CA . TYR A 1 78 ? 6.884 0.036 -11.915 1.00 95.81 78 TYR A CA 1
ATOM 644 C C . TYR A 1 78 ? 8.308 0.349 -11.446 1.00 95.81 78 TYR A C 1
ATOM 646 O O . TYR A 1 78 ? 8.816 1.438 -11.701 1.00 95.81 78 TYR A O 1
ATOM 654 N N . ILE A 1 79 ? 8.952 -0.604 -10.772 1.00 94.31 79 ILE A N 1
ATOM 655 C CA . ILE A 1 79 ? 10.290 -0.415 -10.204 1.00 94.31 79 ILE A CA 1
ATOM 656 C C . ILE A 1 79 ? 11.335 -0.934 -11.207 1.00 94.31 79 ILE A C 1
ATOM 658 O O . ILE A 1 79 ? 12.058 -0.159 -11.840 1.00 94.31 79 ILE A O 1
ATOM 662 N N . PHE A 1 80 ? 11.408 -2.254 -11.381 1.00 91.50 80 PHE A N 1
ATOM 663 C CA . PHE A 1 80 ? 12.245 -2.931 -12.378 1.00 91.50 80 PHE A CA 1
ATOM 664 C C . PHE A 1 80 ? 11.813 -4.391 -12.546 1.00 91.50 80 PHE A C 1
ATOM 666 O O . PHE A 1 80 ? 11.146 -4.950 -11.679 1.00 91.50 80 PHE A O 1
ATOM 673 N N . ASP A 1 81 ? 12.249 -5.028 -13.635 1.00 90.81 81 ASP A N 1
ATOM 674 C CA . ASP A 1 81 ? 11.960 -6.426 -13.967 1.00 90.81 81 ASP A CA 1
ATOM 675 C C . ASP A 1 81 ? 10.455 -6.740 -13.942 1.00 90.81 81 ASP A C 1
ATOM 677 O O . ASP A 1 81 ? 9.724 -6.377 -14.859 1.00 90.81 81 ASP A O 1
ATOM 681 N N . ASN A 1 82 ? 9.985 -7.424 -12.902 1.00 93.94 82 ASN A N 1
ATOM 682 C CA . ASN A 1 82 ? 8.581 -7.734 -12.658 1.00 93.94 82 ASN A CA 1
ATOM 683 C C . ASN A 1 82 ? 8.083 -7.167 -11.324 1.00 93.94 82 ASN A C 1
ATOM 685 O O . ASN A 1 82 ? 7.035 -7.590 -10.854 1.00 93.94 82 ASN A O 1
ATOM 689 N N . LEU A 1 83 ? 8.827 -6.250 -10.702 1.00 95.00 83 LEU A N 1
ATOM 690 C CA . LEU A 1 83 ? 8.522 -5.684 -9.395 1.00 95.00 83 LEU A CA 1
ATOM 691 C C . LEU A 1 83 ? 7.763 -4.357 -9.514 1.00 95.00 83 LEU A C 1
ATOM 693 O O . LEU A 1 83 ? 8.200 -3.422 -10.192 1.00 95.00 83 LEU A O 1
ATOM 697 N N . TYR A 1 84 ? 6.650 -4.276 -8.793 1.00 97.31 84 TYR A N 1
ATOM 698 C CA . TYR A 1 84 ? 5.751 -3.131 -8.739 1.00 97.31 84 TYR A CA 1
ATOM 699 C C . TYR A 1 84 ? 5.484 -2.718 -7.295 1.00 97.31 84 TYR A C 1
ATOM 701 O O . TYR A 1 84 ? 5.480 -3.552 -6.389 1.00 97.31 84 TYR A O 1
ATOM 709 N N . LEU A 1 85 ? 5.207 -1.433 -7.102 1.00 97.25 85 LEU A N 1
ATOM 710 C CA . LEU A 1 85 ? 4.716 -0.858 -5.857 1.00 97.25 85 LEU A CA 1
ATOM 711 C C . LEU A 1 85 ? 3.283 -0.361 -6.058 1.00 97.25 85 LEU A C 1
ATOM 713 O O . LEU A 1 85 ? 3.013 0.405 -6.983 1.00 97.25 85 LEU A O 1
ATOM 717 N N . LEU A 1 86 ? 2.393 -0.766 -5.162 1.00 98.00 86 LEU A N 1
ATOM 718 C CA . LEU A 1 86 ? 1.037 -0.259 -5.024 1.00 98.00 86 LEU A CA 1
ATOM 719 C C . LEU A 1 86 ? 0.897 0.308 -3.609 1.00 98.00 86 LEU A C 1
ATOM 721 O O . LEU A 1 86 ? 1.157 -0.391 -2.632 1.00 98.00 86 LEU A O 1
ATOM 725 N N . LEU A 1 87 ? 0.519 1.577 -3.500 1.00 97.56 87 LEU A N 1
ATOM 726 C CA . LEU A 1 87 ? 0.256 2.222 -2.216 1.00 97.56 87 LEU A CA 1
ATOM 727 C C . LEU A 1 87 ? -1.253 2.317 -1.987 1.00 97.56 87 LEU A C 1
ATOM 729 O O . LEU A 1 87 ? -2.021 2.402 -2.950 1.00 97.56 87 LEU A O 1
ATOM 733 N N . THR A 1 88 ? -1.689 2.340 -0.727 1.00 97.31 88 THR A N 1
ATOM 734 C CA . THR A 1 88 ? -3.073 2.717 -0.413 1.00 97.31 88 THR A CA 1
ATOM 735 C C . THR A 1 88 ? -3.379 4.118 -0.970 1.00 97.31 88 THR A C 1
ATOM 737 O O .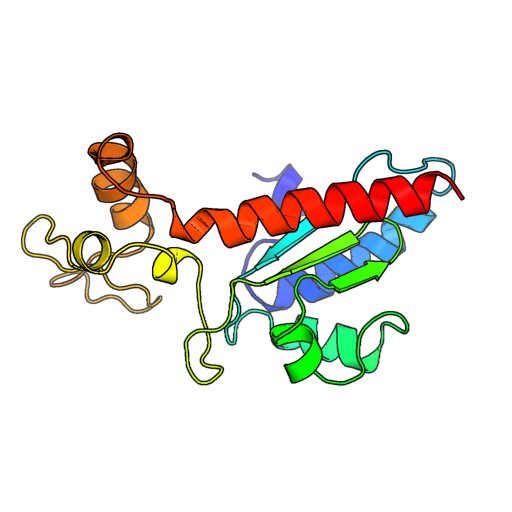 THR A 1 88 ? -2.492 4.977 -1.048 1.00 97.31 88 THR A O 1
ATOM 740 N N . PRO A 1 89 ? -4.619 4.388 -1.413 1.00 96.44 89 PRO A N 1
ATOM 741 C CA . PRO A 1 89 ? -4.959 5.698 -1.959 1.00 96.44 89 PRO A CA 1
ATOM 742 C C . PRO A 1 89 ? -4.796 6.776 -0.886 1.00 96.44 89 PRO A C 1
ATOM 744 O O . PRO A 1 89 ? -5.163 6.557 0.268 1.00 96.44 89 PRO A O 1
ATOM 747 N N . LEU A 1 90 ? -4.269 7.945 -1.253 1.00 96.62 90 LEU A N 1
ATOM 748 C CA . LEU A 1 90 ? -4.211 9.083 -0.334 1.00 96.62 90 LEU A CA 1
ATOM 749 C C . LEU A 1 90 ? -5.622 9.479 0.112 1.00 96.62 90 LEU A C 1
ATOM 751 O O . LEU A 1 90 ? -6.570 9.471 -0.678 1.00 96.62 90 LEU A O 1
ATOM 755 N N . LEU A 1 91 ? -5.742 9.883 1.372 1.00 94.88 91 LEU A N 1
ATOM 756 C CA . LEU A 1 91 ? -6.968 10.478 1.886 1.00 94.88 91 LEU A CA 1
ATOM 757 C C . LEU A 1 91 ? -7.185 11.884 1.288 1.00 94.88 91 LEU A C 1
ATOM 759 O O . LEU A 1 91 ? -6.237 12.512 0.794 1.00 94.88 91 LEU A O 1
ATOM 763 N N . PRO A 1 92 ? -8.419 12.426 1.350 1.00 92.50 92 PRO A N 1
ATOM 764 C CA . PRO A 1 92 ? -8.719 13.769 0.862 1.00 92.50 92 PRO A CA 1
ATOM 765 C C . PRO A 1 92 ? -7.735 14.827 1.381 1.00 92.50 92 PRO A C 1
ATOM 767 O O . PRO A 1 92 ? -7.410 14.876 2.570 1.00 92.50 92 PRO A O 1
ATOM 770 N N . GLY A 1 93 ? -7.263 15.682 0.471 1.00 91.25 93 GLY A N 1
ATOM 771 C CA . GLY A 1 93 ? -6.232 16.680 0.764 1.00 91.25 93 GLY A CA 1
ATOM 772 C C . GLY A 1 93 ? -4.797 16.140 0.748 1.00 91.25 93 GLY A C 1
ATOM 773 O O . GLY A 1 93 ? -3.902 16.832 1.219 1.00 91.25 93 GLY A O 1
ATOM 774 N N . GLY A 1 94 ? -4.568 14.930 0.222 1.00 91.12 94 GLY A N 1
ATOM 775 C CA . GLY A 1 94 ? -3.228 14.344 0.104 1.00 91.12 94 GLY A CA 1
ATOM 776 C C . GLY A 1 94 ? -2.671 13.822 1.427 1.00 91.12 94 GLY A C 1
ATOM 777 O O . GLY A 1 94 ? -1.458 13.742 1.590 1.00 91.12 94 GLY A O 1
ATOM 778 N N . LYS A 1 95 ? -3.552 13.506 2.381 1.00 94.62 95 LYS A N 1
ATOM 779 C CA . LYS A 1 95 ? -3.158 12.979 3.688 1.00 94.62 95 LYS A CA 1
ATOM 780 C C . LYS A 1 95 ? -2.756 11.510 3.576 1.00 94.62 95 LYS A C 1
ATOM 782 O O . LYS A 1 95 ? -3.272 10.783 2.724 1.00 94.62 95 LYS A O 1
ATOM 787 N N . GLU A 1 96 ? -1.861 11.102 4.469 1.00 95.19 96 GLU A N 1
ATOM 788 C CA . GLU A 1 96 ? -1.426 9.713 4.618 1.00 95.19 96 GLU A CA 1
ATOM 789 C C . GLU A 1 96 ? -2.612 8.768 4.845 1.00 95.19 96 GLU A C 1
ATOM 791 O O . GLU A 1 96 ? -3.645 9.174 5.384 1.00 95.19 96 GLU A O 1
ATOM 796 N N . SER A 1 97 ? -2.455 7.513 4.430 1.00 95.50 97 SER A N 1
ATOM 797 C CA . SER A 1 97 ? -3.475 6.480 4.594 1.00 95.50 97 SER A CA 1
ATOM 798 C C . SER A 1 97 ? -2.873 5.125 4.934 1.00 95.50 97 SER A C 1
ATOM 800 O O . SER A 1 97 ? -1.729 4.835 4.583 1.00 95.50 97 SER A O 1
ATOM 802 N N . CYS A 1 98 ? -3.677 4.281 5.570 1.00 94.38 98 CYS A N 1
ATOM 803 C CA . CYS A 1 98 ? -3.372 2.874 5.797 1.00 94.38 98 CYS A CA 1
ATOM 804 C C . CYS A 1 98 ? -4.516 1.973 5.316 1.00 94.38 98 CYS A C 1
ATOM 806 O O . CYS A 1 98 ? -5.609 2.440 4.984 1.00 94.38 98 CYS A O 1
ATOM 808 N N . MET A 1 99 ? -4.275 0.662 5.284 1.00 94.12 99 MET A N 1
ATOM 809 C CA . MET A 1 99 ? -5.263 -0.332 4.854 1.00 94.12 99 MET A CA 1
ATOM 810 C C . MET A 1 99 ? -6.594 -0.220 5.609 1.00 94.12 99 MET A C 1
ATOM 812 O O . MET A 1 99 ? -7.661 -0.427 5.033 1.00 94.12 99 MET A O 1
ATOM 816 N N . GLU A 1 100 ? -6.547 0.114 6.902 1.00 94.62 100 GLU A N 1
ATOM 817 C CA . GLU A 1 100 ? -7.748 0.238 7.724 1.00 94.62 100 GLU A CA 1
ATOM 818 C C . GLU A 1 100 ? -8.639 1.424 7.328 1.00 94.62 100 GLU A C 1
ATOM 820 O O . GLU A 1 100 ? -9.850 1.351 7.527 1.00 94.62 100 GLU A O 1
ATOM 825 N N . ASP A 1 101 ? -8.093 2.473 6.702 1.00 95.62 101 ASP A N 1
ATOM 826 C CA . ASP A 1 101 ? -8.886 3.621 6.239 1.00 95.62 101 ASP A CA 1
ATOM 827 C C . ASP A 1 101 ? -9.830 3.255 5.066 1.00 95.62 101 ASP A C 1
ATOM 829 O O . ASP A 1 101 ? -10.708 4.038 4.697 1.00 95.62 101 ASP A O 1
ATOM 833 N N . LEU A 1 102 ? -9.691 2.050 4.493 1.00 96.00 102 LEU A N 1
ATOM 834 C CA . LEU A 1 102 ? -10.610 1.497 3.493 1.00 96.00 102 LEU A CA 1
ATOM 835 C C . LEU A 1 102 ? -11.869 0.873 4.116 1.00 96.00 102 LEU A C 1
ATOM 837 O O . LEU A 1 102 ? -12.793 0.521 3.387 1.00 96.00 102 LEU A O 1
ATOM 841 N N . PHE A 1 103 ? -11.959 0.747 5.440 1.00 96.31 103 PHE A N 1
ATOM 842 C CA . PHE A 1 103 ? -13.208 0.359 6.093 1.00 96.31 103 PHE A CA 1
ATOM 843 C C . PHE A 1 103 ? -14.146 1.555 6.285 1.00 96.31 103 PHE A C 1
ATOM 845 O O . PHE A 1 103 ? -13.740 2.718 6.344 1.00 96.31 103 PHE A O 1
ATOM 852 N N . ASP A 1 104 ? -15.443 1.274 6.384 1.00 94.88 104 ASP A N 1
ATOM 853 C CA . ASP A 1 104 ? -16.420 2.295 6.750 1.00 94.88 104 ASP A CA 1
ATOM 854 C C . ASP A 1 104 ? -16.258 2.725 8.208 1.00 94.88 104 ASP A C 1
ATOM 856 O O . ASP A 1 104 ? -15.873 1.936 9.074 1.00 94.88 104 ASP A O 1
ATOM 860 N N . SER A 1 105 ? -16.587 3.987 8.491 1.00 93.81 105 SER A N 1
ATOM 861 C CA . SER A 1 105 ? -16.481 4.551 9.840 1.00 93.81 105 SER A CA 1
ATOM 862 C C . SER A 1 105 ? -17.287 3.753 10.860 1.00 93.81 105 SER A C 1
ATOM 864 O O . SER A 1 105 ? -16.833 3.572 11.981 1.00 93.81 105 SER A O 1
ATOM 866 N N . THR A 1 106 ? -18.436 3.202 10.463 1.00 94.19 106 THR A N 1
ATOM 867 C CA . THR A 1 106 ? -19.263 2.331 11.309 1.00 94.19 106 THR A CA 1
ATOM 868 C C . THR A 1 106 ? -18.521 1.070 11.745 1.00 94.19 106 THR A C 1
ATOM 870 O O . THR A 1 106 ? -18.642 0.659 12.895 1.00 94.19 106 THR A O 1
ATOM 873 N N . VAL A 1 107 ? -17.709 0.486 10.861 1.00 95.56 107 VAL A N 1
ATOM 874 C CA . VAL A 1 107 ? -16.875 -0.681 11.169 1.00 95.56 107 VAL A CA 1
ATOM 875 C C . VAL A 1 107 ? -15.721 -0.270 12.080 1.00 95.56 107 VAL A C 1
ATOM 877 O O . VAL A 1 107 ? -15.474 -0.932 13.087 1.00 95.56 107 VAL A O 1
ATOM 880 N N . LEU A 1 108 ? -15.055 0.849 11.778 1.00 94.75 108 LEU A N 1
ATOM 881 C CA . LEU A 1 108 ? -13.951 1.381 12.587 1.00 94.75 108 LEU A CA 1
ATOM 882 C C . LEU A 1 108 ? -14.390 1.811 13.995 1.00 94.75 108 LEU A C 1
ATOM 884 O O . LEU A 1 108 ? -13.605 1.727 14.932 1.00 94.75 108 LEU A O 1
ATOM 888 N N . SER A 1 109 ? -15.644 2.227 14.171 1.00 94.88 109 SER A N 1
ATOM 889 C CA . SER A 1 109 ? -16.223 2.606 15.467 1.00 94.88 109 SER A CA 1
ATOM 890 C C . SER A 1 109 ? -16.816 1.429 16.251 1.00 94.88 109 SER A C 1
ATOM 892 O O . SER A 1 109 ? -17.502 1.648 17.248 1.00 94.88 109 SER A O 1
ATOM 894 N N . THR A 1 110 ? -16.569 0.181 15.835 1.00 95.12 110 THR A N 1
ATOM 895 C CA . THR A 1 110 ? -17.073 -0.997 16.555 1.00 95.12 110 THR A CA 1
ATOM 896 C C . THR A 1 110 ? -16.496 -1.053 17.969 1.00 95.12 110 THR A C 1
ATOM 898 O O . THR A 1 110 ? -15.277 -1.117 18.151 1.00 95.12 110 THR A O 1
ATOM 901 N N . VAL A 1 111 ? -17.373 -1.093 18.972 1.00 95.19 111 VAL A N 1
ATOM 902 C CA . VAL A 1 111 ? -16.994 -1.302 20.374 1.00 95.19 111 VAL A CA 1
ATOM 903 C C . VAL A 1 111 ? -17.035 -2.794 20.686 1.00 95.19 111 VAL A C 1
ATOM 905 O O . VAL A 1 111 ? -18.050 -3.450 20.454 1.00 95.19 111 VAL A O 1
ATOM 908 N N . LEU A 1 112 ? -15.940 -3.329 21.223 1.00 93.19 112 LEU A N 1
ATOM 909 C CA . LEU A 1 112 ? -15.819 -4.729 21.630 1.00 93.19 112 LEU A CA 1
ATOM 910 C C . LEU A 1 112 ? -15.433 -4.777 23.108 1.00 93.19 112 LEU A C 1
ATOM 912 O O . LEU A 1 112 ? -14.410 -4.214 23.486 1.00 93.19 112 LEU A O 1
ATOM 916 N N . ASP A 1 113 ? -16.248 -5.423 23.943 1.00 91.38 113 ASP A N 1
ATOM 917 C CA . ASP A 1 113 ? -16.012 -5.545 25.391 1.00 91.38 113 ASP A CA 1
ATOM 918 C C . ASP A 1 113 ? -15.734 -4.192 26.083 1.00 91.38 113 ASP A C 1
ATOM 920 O O . ASP A 1 113 ? -14.872 -4.075 26.952 1.00 91.38 113 ASP A O 1
ATOM 924 N N . GLY A 1 114 ? -16.445 -3.141 25.655 1.00 93.06 114 GLY A N 1
ATOM 925 C CA . GLY A 1 114 ? -16.280 -1.775 26.164 1.00 93.06 114 GLY A CA 1
ATOM 926 C C . GLY A 1 114 ? -15.047 -1.027 25.641 1.00 93.06 114 GLY A C 1
ATOM 927 O O . GLY A 1 114 ? -14.810 0.097 26.073 1.00 93.06 114 GLY A O 1
ATOM 928 N N . LYS A 1 115 ? -14.281 -1.615 24.713 1.00 94.69 115 LYS A N 1
ATOM 929 C CA . LYS A 1 115 ? -13.072 -1.020 24.128 1.00 94.69 115 LYS A CA 1
ATOM 930 C C . LYS A 1 115 ? -13.296 -0.532 22.702 1.00 94.69 115 LYS A C 1
ATOM 932 O O . LYS A 1 115 ? -14.055 -1.146 21.951 1.00 94.69 115 LYS A O 1
ATOM 937 N N . THR A 1 116 ? -12.595 0.527 22.308 1.00 95.25 116 THR A N 1
ATOM 938 C CA . THR A 1 116 ? -12.627 1.089 20.947 1.00 95.25 116 THR A CA 1
ATOM 939 C C . THR A 1 116 ? -11.440 0.636 20.103 1.00 95.25 116 THR A C 1
ATOM 941 O O . THR A 1 116 ? -10.382 0.287 20.625 1.00 95.25 116 THR A O 1
ATOM 944 N N . PHE A 1 117 ? -11.599 0.635 18.780 1.00 94.81 117 PHE A N 1
ATOM 945 C CA . PHE A 1 117 ? -10.491 0.317 17.884 1.00 94.81 117 PHE A CA 1
ATOM 946 C C . PHE A 1 117 ? -9.454 1.444 17.874 1.00 94.81 117 PHE A C 1
ATOM 948 O O . PHE A 1 117 ? -9.802 2.607 17.669 1.00 94.81 117 PHE A O 1
ATOM 955 N N . ASN A 1 118 ? -8.179 1.086 18.014 1.00 91.75 118 ASN A N 1
ATOM 956 C CA . ASN A 1 118 ? -7.060 1.988 17.782 1.00 91.75 118 ASN A CA 1
ATOM 957 C C . ASN A 1 118 ? -6.167 1.434 16.657 1.00 91.75 118 ASN A C 1
ATOM 959 O O . ASN A 1 118 ? -5.707 0.289 16.693 1.00 91.75 118 ASN A O 1
ATOM 963 N N . LYS A 1 119 ? -5.951 2.268 15.632 1.00 86.31 119 LYS A N 1
ATOM 964 C CA . LYS A 1 119 ? -5.133 1.953 14.451 1.00 86.31 119 LYS A CA 1
ATOM 965 C C . LYS A 1 119 ? -3.627 2.154 14.657 1.00 86.31 119 LYS A C 1
ATOM 967 O O . LYS A 1 119 ? -2.842 1.677 13.841 1.00 86.31 119 LYS A O 1
ATOM 972 N N . SER A 1 120 ? -3.241 2.865 15.713 1.00 83.94 120 SER A N 1
ATOM 973 C CA . SER A 1 120 ? -1.859 3.113 16.123 1.00 83.94 120 SER A CA 1
ATOM 974 C C . SER A 1 120 ? -1.203 1.854 16.695 1.00 83.94 120 SER A C 1
ATOM 976 O O . SER A 1 120 ? -1.866 0.892 17.082 1.00 83.94 120 SER A O 1
ATOM 978 N N . ASN A 1 121 ? 0.127 1.888 16.777 1.00 73.25 121 ASN A N 1
ATOM 979 C CA . ASN A 1 121 ? 0.920 0.880 17.480 1.00 73.25 121 ASN A CA 1
ATOM 980 C C . ASN A 1 121 ? 0.942 1.098 19.001 1.00 73.25 121 ASN A C 1
ATOM 982 O O . ASN A 1 121 ? 1.352 0.199 19.730 1.00 73.25 121 ASN A O 1
ATOM 986 N N . ASP A 1 122 ? 0.519 2.275 19.466 1.00 77.88 122 ASP A N 1
ATOM 987 C CA . ASP A 1 122 ? 0.374 2.595 20.884 1.00 77.88 122 ASP A CA 1
ATOM 988 C C . ASP A 1 122 ? -1.109 2.522 21.254 1.00 77.88 122 ASP A C 1
ATOM 990 O O . ASP A 1 122 ? -1.910 3.326 20.772 1.00 77.88 122 ASP A O 1
ATOM 994 N N . THR A 1 123 ? -1.476 1.502 22.030 1.00 78.06 123 THR A N 1
ATOM 995 C CA . THR A 1 123 ? -2.861 1.227 22.429 1.00 78.06 123 THR A CA 1
ATOM 996 C C . THR A 1 123 ? -2.960 1.160 23.944 1.00 78.06 123 THR A C 1
ATOM 998 O O . THR A 1 123 ? -2.252 0.356 24.564 1.00 78.06 123 THR A O 1
ATOM 1001 N N . ASP A 1 124 ? -3.894 1.898 24.544 1.00 84.69 124 ASP A N 1
ATOM 1002 C CA . ASP A 1 124 ? -4.242 1.672 25.947 1.00 84.69 124 ASP A CA 1
ATOM 1003 C C . ASP A 1 124 ? -5.078 0.395 26.048 1.00 84.69 124 ASP A C 1
ATOM 1005 O O . ASP A 1 124 ? -6.287 0.386 25.841 1.00 84.69 124 ASP A O 1
ATOM 1009 N N . THR A 1 125 ? -4.430 -0.712 26.405 1.00 82.94 125 THR A N 1
ATOM 1010 C CA . THR A 1 125 ? -5.077 -2.031 26.480 1.00 82.94 125 THR A CA 1
ATOM 1011 C C . THR A 1 125 ? -6.292 -2.098 27.412 1.00 82.94 125 THR A C 1
ATOM 1013 O O . THR A 1 125 ? -7.048 -3.072 27.330 1.00 82.94 125 THR A O 1
ATOM 1016 N N . LYS A 1 126 ? -6.513 -1.114 28.297 1.00 87.31 126 LYS A N 1
ATOM 1017 C CA . LYS A 1 126 ? -7.719 -1.041 29.134 1.00 87.31 126 LYS A CA 1
ATOM 1018 C C . LYS A 1 126 ? -8.927 -0.515 28.369 1.00 87.31 126 LYS A C 1
ATOM 1020 O O . LYS A 1 126 ? -10.025 -1.016 28.591 1.00 87.31 126 LYS A O 1
ATOM 1025 N N . THR A 1 127 ? -8.723 0.455 27.486 1.00 91.69 127 THR A N 1
ATOM 1026 C CA . THR A 1 127 ? -9.789 1.210 26.812 1.00 91.69 127 THR A CA 1
ATOM 1027 C C . THR A 1 127 ? -9.862 0.927 25.311 1.00 91.69 127 THR A C 1
ATOM 1029 O O . THR A 1 127 ? -10.882 1.192 24.680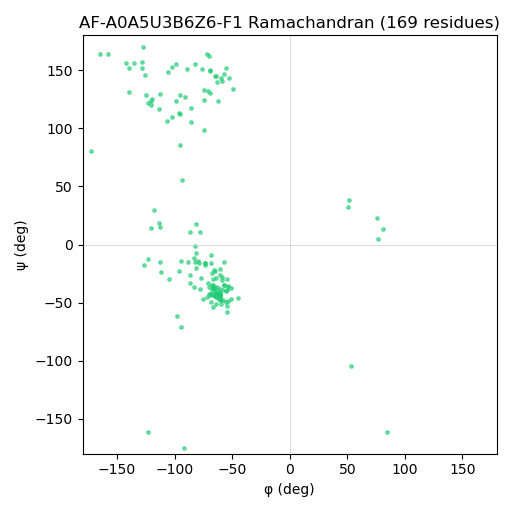 1.00 91.69 127 THR A O 1
ATOM 1032 N N . GLU A 1 128 ? -8.830 0.312 24.739 1.00 94.31 128 GLU A N 1
ATOM 1033 C CA . GLU A 1 128 ? -8.669 0.138 23.301 1.00 94.31 128 GLU A CA 1
ATOM 1034 C C . GLU A 1 128 ? -8.225 -1.278 22.922 1.00 94.31 128 GLU A C 1
ATOM 1036 O O . GLU A 1 128 ? -7.616 -2.019 23.704 1.00 94.31 128 GLU A O 1
ATOM 1041 N N . TYR A 1 129 ? -8.520 -1.661 21.680 1.00 93.50 129 TYR A N 1
ATOM 1042 C CA . TYR A 1 129 ? -8.006 -2.875 21.059 1.00 93.50 129 TYR A CA 1
ATOM 1043 C C . TYR A 1 129 ? -7.309 -2.568 19.729 1.00 93.50 129 TYR A C 1
ATOM 1045 O O . TYR A 1 129 ? -7.715 -1.685 18.975 1.00 93.50 129 TYR A O 1
ATOM 1053 N N . GLY A 1 130 ? -6.255 -3.330 19.431 1.00 92.75 130 GLY A N 1
ATOM 1054 C CA . GLY A 1 130 ? -5.440 -3.143 18.230 1.00 92.75 130 GLY A CA 1
ATOM 1055 C C . GLY A 1 130 ? -5.876 -3.975 17.018 1.00 92.75 130 GLY A C 1
ATOM 1056 O O . GLY A 1 130 ? -6.843 -4.744 17.043 1.00 92.75 130 GLY A O 1
ATOM 1057 N N . LYS A 1 131 ? -5.077 -3.877 15.950 1.00 91.19 131 LYS A N 1
ATOM 1058 C CA . LYS A 1 131 ? -5.322 -4.471 14.619 1.00 91.19 131 LYS A CA 1
ATOM 1059 C C . LYS A 1 131 ? -5.593 -5.981 14.628 1.00 91.19 131 LYS A C 1
ATOM 1061 O O . LYS A 1 131 ? -6.415 -6.483 13.857 1.00 91.19 131 LYS A O 1
ATOM 1066 N N . HIS A 1 132 ? -4.930 -6.731 15.511 1.00 90.62 132 HIS A N 1
ATOM 1067 C CA . HIS A 1 132 ? -5.143 -8.178 15.607 1.00 90.62 132 HIS A CA 1
ATOM 1068 C C . HIS A 1 132 ? -6.570 -8.519 16.064 1.00 90.62 132 HIS A C 1
ATOM 1070 O O . HIS A 1 132 ? -7.229 -9.377 15.478 1.00 90.62 132 HIS A O 1
ATOM 1076 N N . VAL A 1 133 ? -7.077 -7.814 17.077 1.00 93.50 133 VAL A N 1
ATOM 1077 C CA . VAL A 1 133 ? -8.446 -8.008 17.575 1.00 93.50 133 VAL A CA 1
ATOM 1078 C C . VAL A 1 133 ? -9.446 -7.504 16.539 1.00 93.50 133 VAL A C 1
ATOM 1080 O O . VAL A 1 133 ? -10.400 -8.213 16.232 1.00 93.50 133 VAL A O 1
ATOM 1083 N N . PHE A 1 134 ? -9.185 -6.350 15.919 1.00 94.75 134 PHE A N 1
ATOM 1084 C CA . PHE A 1 134 ? -10.027 -5.819 14.848 1.00 94.75 134 PHE A CA 1
ATOM 1085 C C . PHE A 1 134 ? -10.216 -6.831 13.706 1.00 94.75 134 PHE A C 1
ATOM 1087 O O . PHE A 1 134 ? -11.340 -7.208 13.376 1.00 94.75 134 PHE A O 1
ATOM 1094 N N . SER A 1 135 ? -9.126 -7.369 13.156 1.00 93.50 135 SER A N 1
ATOM 1095 C CA . SER A 1 135 ? -9.201 -8.332 12.048 1.00 93.50 135 SER A CA 1
ATOM 1096 C C . SER A 1 135 ? -9.887 -9.648 12.436 1.00 93.50 135 SER A C 1
ATOM 1098 O O . SER A 1 135 ? -10.699 -10.181 11.676 1.00 93.50 135 SER A O 1
ATOM 1100 N N . THR A 1 136 ? -9.600 -10.182 13.625 1.00 94.25 136 THR A N 1
ATOM 1101 C CA . THR A 1 136 ? -10.077 -11.515 14.026 1.00 94.25 136 THR A CA 1
ATOM 1102 C C . THR A 1 136 ? -11.467 -11.520 14.657 1.00 94.25 136 THR A C 1
ATOM 1104 O O . THR A 1 136 ? -12.197 -12.496 14.476 1.00 94.25 136 THR A O 1
ATOM 1107 N N . LYS A 1 137 ? -11.840 -10.471 15.395 1.00 95.06 137 LYS A N 1
ATOM 1108 C CA . LYS A 1 137 ? -13.095 -10.395 16.159 1.00 95.06 137 LYS A CA 1
ATOM 1109 C C . LYS A 1 137 ? -14.138 -9.493 15.516 1.00 95.06 137 LYS A C 1
ATOM 1111 O O . LYS A 1 137 ? -15.318 -9.779 15.667 1.00 95.06 137 LYS A O 1
ATOM 1116 N N . VAL A 1 138 ? -13.731 -8.462 14.774 1.00 94.69 138 VAL A N 1
ATOM 1117 C CA . VAL A 1 138 ? -14.668 -7.559 14.086 1.00 94.69 138 VAL A CA 1
ATOM 1118 C C . VAL A 1 138 ? -14.818 -7.968 12.626 1.00 94.69 138 VAL A C 1
ATOM 1120 O O . VAL A 1 138 ? -15.904 -8.378 12.217 1.00 94.69 138 VAL A O 1
ATOM 1123 N N . ILE A 1 139 ? -13.727 -7.942 11.854 1.00 95.94 139 ILE A N 1
ATOM 1124 C CA . ILE A 1 139 ? -13.784 -8.181 10.405 1.00 95.94 139 ILE A CA 1
ATOM 1125 C C . ILE A 1 139 ? -14.179 -9.622 10.091 1.00 95.94 139 ILE A C 1
ATOM 1127 O O . ILE A 1 139 ? -15.145 -9.853 9.370 1.00 95.94 139 ILE A O 1
ATOM 1131 N N . LYS A 1 140 ? -13.475 -10.613 10.651 1.00 94.81 140 LYS A N 1
ATOM 1132 C CA . LYS A 1 140 ? -13.758 -12.029 10.366 1.00 94.81 140 LYS A CA 1
ATOM 1133 C C . LYS A 1 140 ? -15.157 -12.461 10.815 1.00 94.81 140 LYS A C 1
ATOM 1135 O O . LYS A 1 140 ? -15.778 -13.268 10.130 1.00 94.81 140 LYS A O 1
ATOM 1140 N N . ALA A 1 141 ? -15.648 -11.946 11.943 1.00 93.94 141 ALA A N 1
ATOM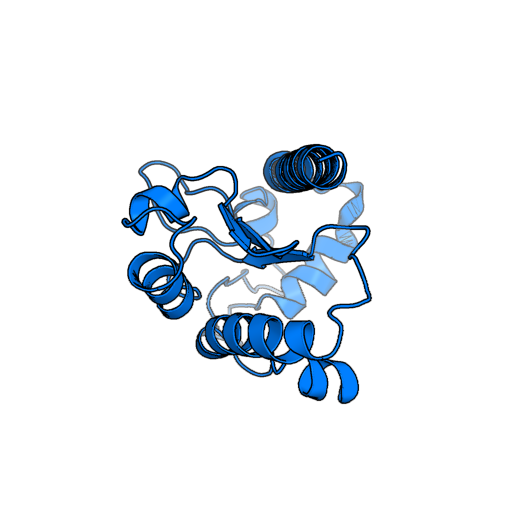 1141 C CA . ALA A 1 141 ? -16.970 -12.301 12.459 1.00 93.94 141 ALA A CA 1
ATOM 1142 C C . ALA A 1 141 ? -18.109 -11.718 11.605 1.00 93.94 141 ALA A C 1
ATOM 1144 O O . ALA A 1 141 ? -19.140 -12.363 11.440 1.00 93.94 141 ALA A O 1
ATOM 1145 N N . ASN A 1 142 ? -17.897 -10.534 11.021 1.00 93.31 142 ASN A N 1
ATOM 1146 C CA . ASN A 1 142 ? -18.919 -9.782 10.290 1.00 93.31 142 ASN A CA 1
ATOM 1147 C C . ASN A 1 142 ? -18.621 -9.676 8.783 1.00 93.31 142 ASN A C 1
ATOM 1149 O O . ASN A 1 142 ? -19.174 -8.826 8.091 1.00 93.31 142 ASN A O 1
ATOM 1153 N N . CYS A 1 143 ? -17.760 -10.538 8.234 1.00 93.00 143 CYS A N 1
ATOM 1154 C CA . CYS A 1 143 ? -17.284 -10.423 6.849 1.00 93.00 143 CYS A CA 1
ATOM 1155 C C . CYS A 1 143 ? -18.396 -10.508 5.791 1.00 93.00 143 CYS A C 1
ATOM 1157 O O . CYS A 1 143 ? -18.206 -10.052 4.671 1.00 93.00 143 CYS A O 1
ATOM 1159 N N . LYS A 1 144 ? -19.554 -11.084 6.137 1.00 94.12 144 LYS A N 1
ATOM 1160 C CA . LYS A 1 144 ? -20.725 -11.172 5.251 1.00 94.12 144 LYS A CA 1
ATOM 1161 C C . LYS A 1 144 ? -21.561 -9.891 5.212 1.00 94.12 144 LYS A C 1
ATOM 1163 O O . LYS A 1 144 ? -22.363 -9.737 4.300 1.00 94.12 144 LYS A O 1
ATOM 1168 N N . THR A 1 145 ? -21.428 -9.026 6.215 1.00 94.12 145 THR A N 1
ATOM 1169 C CA . THR A 1 145 ? -22.232 -7.802 6.363 1.00 94.12 145 THR A CA 1
ATOM 1170 C C . THR A 1 145 ? -21.406 -6.537 6.169 1.00 94.12 145 THR A C 1
ATOM 1172 O O . THR A 1 145 ? -21.962 -5.493 5.842 1.00 94.12 145 THR A O 1
ATOM 1175 N N . ILE A 1 146 ? -20.090 -6.612 6.372 1.00 95.25 146 ILE A N 1
ATOM 1176 C CA . ILE A 1 146 ? -19.166 -5.509 6.112 1.00 95.25 146 ILE A CA 1
ATOM 1177 C C . ILE A 1 146 ? -19.065 -5.267 4.605 1.00 95.25 146 ILE A C 1
ATOM 1179 O O . ILE A 1 146 ? -18.819 -6.190 3.830 1.00 95.25 146 ILE A O 1
ATOM 1183 N N . SER A 1 147 ? -19.209 -4.004 4.208 1.00 94.81 147 SER A N 1
ATOM 1184 C CA . SER A 1 147 ? -18.894 -3.561 2.854 1.00 94.81 147 SER A CA 1
ATOM 1185 C C . SER A 1 147 ? -17.380 -3.490 2.654 1.00 94.81 147 SER A C 1
ATOM 1187 O O . SER A 1 147 ? -16.662 -2.914 3.472 1.00 94.81 147 SER A O 1
ATOM 1189 N N . PHE A 1 148 ? -16.903 -4.041 1.538 1.00 95.50 148 PHE A N 1
ATOM 1190 C CA . PHE A 1 148 ? -15.507 -3.950 1.099 1.00 95.50 148 PHE A CA 1
ATOM 1191 C C . PHE A 1 148 ? -15.359 -3.115 -0.181 1.00 95.50 148 PHE A C 1
ATOM 1193 O O . PHE A 1 148 ? -14.310 -3.146 -0.817 1.00 95.50 148 PHE A O 1
ATOM 1200 N N . GLU A 1 149 ? -16.378 -2.344 -0.564 1.00 96.00 149 GLU A N 1
ATOM 1201 C CA . GLU A 1 149 ? -16.392 -1.583 -1.823 1.00 96.00 149 GLU A CA 1
ATOM 1202 C C . GLU A 1 149 ? -15.180 -0.655 -1.977 1.00 96.00 149 GLU A C 1
ATOM 1204 O O . GLU A 1 149 ? -14.571 -0.573 -3.042 1.00 96.00 149 GLU A O 1
ATOM 1209 N N . LYS A 1 150 ? -14.737 -0.009 -0.894 1.00 95.94 150 LYS A N 1
ATOM 1210 C CA . LYS A 1 150 ? -13.551 0.859 -0.925 1.00 95.94 150 LYS A CA 1
ATOM 1211 C C . LYS A 1 150 ? -12.251 0.100 -1.214 1.00 95.94 150 LYS A C 1
ATOM 1213 O O . LYS A 1 150 ? -11.314 0.711 -1.712 1.00 95.94 150 LYS A O 1
ATOM 1218 N N . PHE A 1 151 ? -12.187 -1.216 -0.982 1.00 96.94 151 PHE A N 1
ATOM 1219 C CA . PHE A 1 151 ? -11.031 -2.044 -1.353 1.00 96.94 151 PHE A CA 1
ATOM 1220 C C . PHE A 1 151 ? -10.940 -2.294 -2.858 1.00 96.94 151 PHE A C 1
ATOM 1222 O O . PHE A 1 151 ? -9.866 -2.659 -3.340 1.00 96.94 151 PHE A O 1
ATOM 1229 N N . LYS A 1 152 ? -12.016 -2.051 -3.620 1.00 96.88 152 LYS A N 1
ATOM 1230 C CA . LYS A 1 152 ? -12.017 -2.171 -5.083 1.00 96.88 152 LYS A CA 1
ATOM 1231 C C . LYS A 1 152 ? -10.860 -1.397 -5.715 1.00 96.88 152 LYS A C 1
ATOM 1233 O O . LYS A 1 152 ? -10.212 -1.908 -6.615 1.00 96.88 152 LYS A O 1
ATOM 1238 N N . VAL A 1 153 ? -10.510 -0.230 -5.169 1.00 96.25 153 VAL A N 1
ATOM 1239 C CA . VAL A 1 153 ? -9.368 0.572 -5.635 1.00 96.25 153 VAL A CA 1
ATOM 1240 C C . VAL A 1 153 ? -8.040 -0.194 -5.609 1.00 96.25 153 VAL A C 1
ATOM 1242 O O . VAL A 1 153 ? -7.214 0.010 -6.497 1.00 96.25 153 VAL A O 1
ATOM 1245 N N . ILE A 1 154 ? -7.831 -1.084 -4.635 1.00 97.88 154 ILE A N 1
ATOM 1246 C CA . ILE A 1 154 ? -6.631 -1.920 -4.531 1.00 97.88 154 ILE A CA 1
ATOM 1247 C C . ILE A 1 154 ? -6.690 -3.051 -5.557 1.00 97.88 154 ILE A C 1
ATOM 1249 O O . ILE A 1 154 ? -5.716 -3.270 -6.274 1.00 97.88 154 ILE A O 1
ATOM 1253 N N . PHE A 1 155 ? -7.831 -3.738 -5.660 1.00 97.56 155 PHE A N 1
ATOM 1254 C CA . PHE A 1 155 ? -8.013 -4.840 -6.609 1.00 97.56 155 PHE A CA 1
ATOM 1255 C C . PHE A 1 155 ? -7.894 -4.377 -8.062 1.00 97.56 155 PHE A C 1
ATOM 1257 O O . PHE A 1 155 ? -7.129 -4.967 -8.819 1.00 97.56 155 PHE A O 1
ATOM 1264 N N . ASP A 1 156 ? -8.537 -3.263 -8.410 1.00 97.94 156 ASP A N 1
ATOM 1265 C CA . ASP A 1 156 ? -8.395 -2.615 -9.714 1.00 97.94 156 ASP A CA 1
ATOM 1266 C C . ASP A 1 156 ? -6.907 -2.303 -9.999 1.00 97.94 156 ASP A C 1
ATOM 1268 O O . ASP A 1 156 ? -6.414 -2.525 -11.100 1.00 97.94 156 ASP A O 1
ATOM 1272 N N . GLY A 1 157 ? -6.149 -1.849 -8.991 1.00 98.06 157 GLY A N 1
ATOM 1273 C CA . GLY A 1 157 ? -4.719 -1.554 -9.139 1.00 98.06 157 GLY A CA 1
ATOM 1274 C C . GLY A 1 157 ? -3.884 -2.809 -9.404 1.00 98.06 157 GLY A C 1
ATOM 1275 O O . GLY A 1 157 ? -2.955 -2.781 -10.209 1.00 98.06 157 GLY A O 1
ATOM 1276 N N . ILE A 1 158 ? -4.235 -3.932 -8.771 1.00 98.31 158 ILE A N 1
ATOM 1277 C CA . ILE A 1 158 ? -3.616 -5.239 -9.026 1.00 98.31 158 ILE A CA 1
ATOM 1278 C C . ILE A 1 158 ? -3.903 -5.700 -10.460 1.00 98.31 158 ILE A C 1
ATOM 1280 O O . ILE A 1 158 ? -2.979 -6.138 -11.149 1.00 98.31 158 ILE A O 1
ATOM 1284 N N . GLU A 1 159 ? -5.145 -5.581 -10.933 1.00 98.25 159 GLU A N 1
ATOM 1285 C CA . GLU A 1 159 ? -5.516 -5.935 -12.310 1.00 98.25 159 GLU A CA 1
ATOM 1286 C C . GLU A 1 159 ? -4.768 -5.083 -13.340 1.00 98.25 159 GLU A C 1
ATOM 1288 O O . GLU A 1 159 ? -4.223 -5.614 -14.313 1.00 98.25 159 GLU A O 1
ATOM 1293 N N . GLU A 1 160 ? -4.670 -3.775 -13.101 1.00 98.25 160 GLU A N 1
ATOM 1294 C CA . GLU A 1 160 ? -3.912 -2.856 -13.949 1.00 98.25 160 GLU A CA 1
ATOM 1295 C C . GLU A 1 160 ? -2.422 -3.228 -14.011 1.00 98.25 160 GLU A C 1
ATOM 1297 O O . GLU A 1 160 ? -1.844 -3.240 -15.101 1.00 98.25 160 GLU A O 1
ATOM 1302 N N . ILE A 1 161 ? -1.805 -3.593 -12.879 1.00 98.38 161 ILE A N 1
ATOM 1303 C CA . ILE A 1 161 ? -0.410 -4.061 -12.833 1.00 98.38 161 ILE A CA 1
ATOM 1304 C C . ILE A 1 161 ? -0.243 -5.369 -13.613 1.00 98.38 161 ILE A C 1
ATOM 1306 O O . ILE A 1 161 ? 0.715 -5.518 -14.374 1.00 98.38 161 ILE A O 1
ATOM 1310 N N . ILE A 1 162 ? -1.163 -6.326 -13.459 1.00 97.88 162 ILE A N 1
ATOM 1311 C CA . ILE A 1 162 ? -1.130 -7.592 -14.206 1.00 97.88 162 ILE A CA 1
ATOM 1312 C C . ILE A 1 162 ? -1.217 -7.324 -15.714 1.00 97.88 162 ILE A C 1
ATOM 1314 O O . ILE A 1 162 ? -0.458 -7.911 -16.494 1.00 97.88 162 ILE A O 1
ATOM 1318 N N . ALA A 1 163 ? -2.101 -6.416 -16.132 1.00 97.19 163 ALA A N 1
ATOM 1319 C CA . ALA A 1 163 ? -2.257 -6.031 -17.528 1.00 97.19 163 ALA A CA 1
ATOM 1320 C C . ALA A 1 163 ? -1.015 -5.308 -18.078 1.00 97.19 163 ALA A C 1
ATOM 1322 O O . ALA A 1 163 ? -0.570 -5.617 -19.187 1.00 97.19 163 ALA A O 1
ATOM 1323 N N . ASP A 1 164 ? -0.434 -4.374 -17.319 1.00 96.69 164 ASP A N 1
ATOM 1324 C CA . ASP A 1 164 ? 0.810 -3.682 -17.679 1.00 96.69 164 ASP A CA 1
ATOM 1325 C C . ASP A 1 164 ? 1.980 -4.667 -17.805 1.00 96.69 164 ASP A C 1
ATOM 1327 O O . ASP A 1 164 ? 2.671 -4.681 -18.826 1.00 96.69 164 ASP A O 1
ATOM 1331 N N . TYR A 1 165 ? 2.147 -5.574 -16.840 1.00 96.44 165 TYR A N 1
ATOM 1332 C CA . TYR A 1 165 ? 3.202 -6.581 -16.886 1.00 96.44 165 TYR A CA 1
ATOM 1333 C C . TYR A 1 165 ? 3.054 -7.524 -18.086 1.00 96.44 165 TYR A C 1
ATOM 1335 O O . TYR A 1 165 ? 4.026 -7.796 -18.791 1.00 96.44 165 TYR A O 1
ATOM 1343 N N . SER A 1 166 ? 1.828 -7.966 -18.390 1.00 94.75 166 SER A N 1
ATOM 1344 C CA . SER A 1 166 ? 1.558 -8.797 -19.569 1.00 94.75 166 SER A CA 1
ATOM 1345 C C . SER A 1 166 ? 1.985 -8.111 -20.871 1.00 94.75 166 SER A C 1
ATOM 1347 O O . SER A 1 166 ? 2.546 -8.764 -21.752 1.00 94.75 166 SER A O 1
ATOM 1349 N N . LYS A 1 167 ? 1.771 -6.793 -20.995 1.00 93.81 167 LYS A N 1
ATOM 1350 C CA . LYS A 1 167 ? 2.226 -6.014 -22.158 1.00 93.81 167 LYS A CA 1
ATOM 1351 C C . LYS A 1 167 ? 3.750 -5.974 -22.244 1.00 93.81 167 LYS A C 1
ATOM 1353 O O . LYS A 1 167 ? 4.282 -6.141 -23.334 1.00 93.81 167 LYS A O 1
ATOM 1358 N N . ARG A 1 168 ? 4.449 -5.825 -21.114 1.00 89.44 168 ARG A N 1
ATOM 1359 C CA . ARG A 1 168 ? 5.923 -5.820 -21.059 1.00 89.44 168 ARG A CA 1
ATOM 1360 C C . ARG A 1 168 ? 6.540 -7.170 -21.416 1.00 89.44 168 ARG A C 1
ATOM 1362 O O . ARG A 1 168 ? 7.587 -7.197 -22.042 1.00 89.44 168 ARG A O 1
ATOM 1369 N N . CYS A 1 169 ? 5.896 -8.280 -21.053 1.00 83.12 169 CYS A N 1
ATOM 1370 C CA . CYS A 1 169 ? 6.375 -9.628 -21.381 1.00 83.12 169 CYS A CA 1
ATOM 1371 C C . CYS A 1 169 ? 6.192 -10.031 -22.849 1.00 83.12 169 CYS A C 1
ATOM 1373 O O . CYS A 1 169 ? 6.795 -11.012 -23.279 1.00 83.12 169 CYS A O 1
ATOM 1375 N N . LYS A 1 170 ? 5.326 -9.336 -23.596 1.00 67.94 170 LYS A N 1
ATOM 1376 C CA . LYS A 1 170 ? 5.094 -9.583 -25.029 1.00 67.94 170 LYS A CA 1
ATOM 1377 C C . LYS A 1 170 ? 6.130 -8.902 -25.934 1.00 67.94 170 LYS A C 1
ATOM 1379 O O . LYS A 1 170 ? 6.028 -9.047 -27.150 1.00 67.94 170 LYS A O 1
ATOM 1384 N N . VAL A 1 171 ? 7.081 -8.171 -25.346 1.00 48.25 171 VAL A N 1
ATOM 1385 C CA . VAL A 1 171 ? 8.187 -7.479 -26.023 1.00 48.25 171 VAL A CA 1
ATOM 1386 C C . VAL A 1 171 ? 9.474 -8.288 -25.893 1.00 48.25 171 VAL A C 1
ATOM 1388 O O . VAL A 1 171 ? 9.726 -8.840 -24.796 1.00 48.25 171 VAL A O 1
#

Secondary structure (DSSP, 8-state):
-HHHHHHH--SSSHHHHHHHHHHHHHHHGGGTT---SS-EEEEE-BSSTTHHHHHHHHHH-TTS-S-HHHHHHSS-EEEETTEEEEEPPPBTTTB-B-GGGGS-HHHHT--BTTBEE--SS---TTTEE-HHHIIIIIITTTTTTS--GGGHHHHHHHHHHHHHHHHHHT-

Foldseek 3Di:
DVVCCVLQVPDDFQVSVLVNVVVVVVVVVVVVVDQDPAA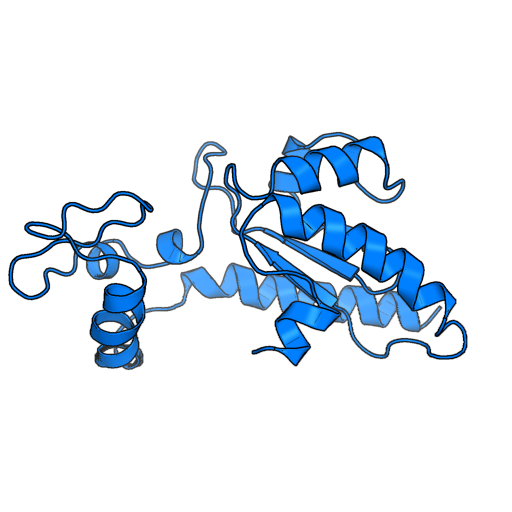DEAEFWQACGNVVVLCCQLPPQPQFPVDSLCCSCDLKGDRDRRYIYHYQHADPPRHTGGPCVLFDPVLQQDADPQAHEDDDPDDPPVRHDYDVCSVPPRCVVCVVPTDNPSCVSVVVSSVVSRVVVVVVVVD